Protein AF-A0A7W1YPG8-F1 (afdb_monomer_lite)

Radius of gyration: 2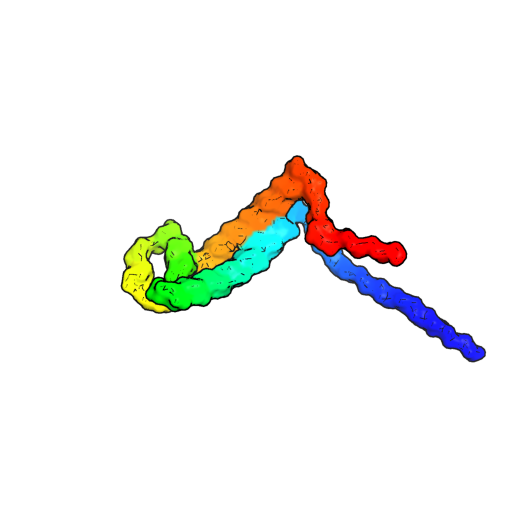1.88 Å; chains: 1; bounding box: 80×24×41 Å

Sequence (116 aa):
MERQLKGPVVVKLPAIPDVAGLGGAIAGLLAGLAMVIASPILSWLTGIGFWEPVKLIATVFFPRTIMNTPGFMLGPVLVGTALHFVMSAILGMIFGLIFNRLLHMTTAFGMSIQLG

pLDDT: mean 84.15, std 17.7, range [42.12, 98.31]

Secondary structure (DSSP, 8-state):
------------PPPPP--TTHHHHHHHHHHHHHHHHHHHHHHHHTTS-TTHHHHHHHTTTS-GGGGSS-S--HHHHHHHHHHHHHHHHHHHHHHHHIIIIIS---S-TT------

Structure (mmCIF, N/CA/C/O backbone):
data_AF-A0A7W1YPG8-F1
#
_entry.id   AF-A0A7W1YPG8-F1
#
loop_
_atom_site.group_PDB
_atom_site.id
_atom_site.type_symbol
_atom_site.label_atom_id
_atom_site.label_alt_id
_atom_site.label_comp_id
_atom_site.label_asym_id
_atom_site.label_entity_id
_atom_site.label_seq_id
_atom_site.pdbx_PDB_ins_code
_atom_site.Cartn_x
_atom_site.Cartn_y
_atom_site.Cartn_z
_atom_site.occupancy
_atom_site.B_iso_or_equiv
_atom_site.auth_seq_id
_atom_site.auth_comp_id
_atom_site.auth_asym_id
_atom_site.auth_atom_id
_atom_site.pdbx_PDB_model_num
ATOM 1 N N . MET A 1 1 ? 62.788 -10.509 -7.380 1.00 45.06 1 MET A N 1
ATOM 2 C CA . MET A 1 1 ? 61.653 -10.709 -6.453 1.00 45.06 1 MET A CA 1
ATOM 3 C C . MET A 1 1 ? 60.586 -9.680 -6.818 1.00 45.06 1 MET A C 1
ATOM 5 O O . MET A 1 1 ? 60.579 -8.589 -6.268 1.00 45.06 1 MET A O 1
ATOM 9 N N . GLU A 1 2 ? 59.770 -9.974 -7.834 1.00 43.62 2 GLU A N 1
ATOM 10 C CA . GLU A 1 2 ? 58.769 -9.045 -8.384 1.00 43.62 2 GLU A CA 1
ATOM 11 C C . GLU A 1 2 ? 57.402 -9.285 -7.730 1.00 43.62 2 GLU A C 1
ATOM 13 O O . GLU A 1 2 ? 56.876 -10.399 -7.746 1.00 43.62 2 GLU A O 1
ATOM 18 N N . ARG A 1 3 ? 56.823 -8.242 -7.122 1.00 54.75 3 ARG A N 1
ATOM 19 C CA . ARG A 1 3 ? 55.445 -8.266 -6.614 1.00 54.75 3 ARG A CA 1
ATOM 20 C C . ARG A 1 3 ? 54.478 -8.155 -7.793 1.00 54.75 3 ARG A C 1
ATOM 22 O O . ARG A 1 3 ? 54.303 -7.078 -8.351 1.00 54.75 3 ARG A O 1
ATOM 29 N N . GLN A 1 4 ? 53.814 -9.260 -8.114 1.00 57.28 4 GLN A N 1
ATOM 30 C CA . GLN A 1 4 ? 52.613 -9.293 -8.950 1.00 57.28 4 GLN A CA 1
ATOM 31 C C . GLN A 1 4 ? 51.506 -8.456 -8.282 1.00 57.28 4 GLN A C 1
ATOM 33 O O . GLN A 1 4 ? 50.909 -8.872 -7.286 1.00 57.28 4 GLN A O 1
ATOM 38 N N . LEU A 1 5 ? 51.261 -7.249 -8.795 1.00 60.88 5 LEU A N 1
ATOM 39 C CA . LEU A 1 5 ? 50.136 -6.410 -8.389 1.00 60.88 5 LEU A CA 1
ATOM 40 C C . LEU A 1 5 ? 48.846 -7.049 -8.919 1.00 60.88 5 LEU A C 1
ATOM 42 O O . LEU A 1 5 ? 48.602 -7.069 -10.123 1.00 60.88 5 LEU A O 1
ATOM 46 N N . LYS A 1 6 ? 48.023 -7.598 -8.015 1.00 60.41 6 LYS A N 1
ATOM 47 C CA . LYS A 1 6 ? 46.668 -8.063 -8.341 1.00 60.41 6 LYS A CA 1
ATOM 48 C C . LYS A 1 6 ? 45.864 -6.875 -8.871 1.00 60.41 6 LYS A C 1
ATOM 50 O O . LYS A 1 6 ? 45.631 -5.917 -8.138 1.00 60.41 6 LYS A O 1
ATOM 55 N N . GLY A 1 7 ? 45.470 -6.952 -10.140 1.00 69.50 7 GLY A N 1
ATOM 56 C CA . GLY A 1 7 ? 44.592 -5.974 -10.775 1.00 69.50 7 GLY A CA 1
ATOM 57 C C . GLY A 1 7 ? 43.229 -5.858 -10.076 1.00 69.50 7 GLY A C 1
ATOM 58 O O . GLY A 1 7 ? 42.885 -6.691 -9.231 1.00 69.50 7 GLY A O 1
ATOM 59 N N . PRO A 1 8 ? 42.445 -4.820 -10.413 1.00 64.12 8 PRO A N 1
ATOM 60 C CA . PRO A 1 8 ? 41.163 -4.553 -9.776 1.00 64.12 8 PRO A CA 1
ATOM 61 C C . PRO A 1 8 ? 40.201 -5.732 -9.957 1.00 64.12 8 PRO A C 1
ATOM 63 O O . PRO A 1 8 ? 39.986 -6.226 -11.065 1.00 64.12 8 PRO A O 1
ATOM 66 N N . VAL A 1 9 ? 39.606 -6.178 -8.851 1.00 70.19 9 VAL A N 1
ATOM 67 C CA . VAL A 1 9 ? 38.546 -7.189 -8.860 1.00 70.19 9 VAL A CA 1
ATOM 68 C C . VAL A 1 9 ? 37.279 -6.526 -9.395 1.00 70.19 9 VAL A C 1
ATOM 70 O O . VAL A 1 9 ? 36.605 -5.784 -8.684 1.00 70.19 9 VAL A O 1
ATOM 73 N N . VAL A 1 10 ? 36.960 -6.773 -10.666 1.00 68.44 10 VAL A N 1
ATOM 74 C CA . VAL A 1 10 ? 35.700 -6.325 -11.268 1.00 68.44 10 VAL A CA 1
ATOM 75 C C . VAL A 1 10 ? 34.584 -7.243 -10.779 1.00 68.44 10 VAL A C 1
ATOM 77 O O . VAL A 1 10 ? 34.433 -8.372 -11.248 1.00 68.44 10 VAL A O 1
ATOM 80 N N . VAL A 1 11 ? 33.796 -6.763 -9.819 1.00 64.62 11 VAL A N 1
ATOM 81 C CA . VAL A 1 11 ? 32.578 -7.446 -9.373 1.00 64.62 11 VAL A CA 1
ATOM 82 C C . VAL A 1 11 ? 31.508 -7.248 -10.448 1.00 64.62 11 VAL A C 1
ATOM 84 O O . VAL A 1 11 ? 30.905 -6.181 -10.550 1.00 64.62 11 VAL A O 1
ATOM 87 N N . LYS A 1 12 ? 31.271 -8.271 -11.277 1.00 61.47 12 LYS A N 1
ATOM 88 C CA . LYS A 1 12 ? 30.085 -8.316 -12.142 1.00 61.47 12 LYS A CA 1
ATOM 89 C C . LYS A 1 12 ? 28.861 -8.513 -11.253 1.00 61.47 12 LYS A C 1
ATOM 91 O O . LYS A 1 12 ? 28.628 -9.617 -10.765 1.00 61.47 12 LYS A O 1
ATOM 96 N N . LEU A 1 13 ? 28.097 -7.446 -11.032 1.00 63.66 13 LEU A N 1
ATOM 97 C CA . LEU A 1 13 ? 26.771 -7.570 -10.435 1.00 63.66 13 LEU A CA 1
ATOM 98 C C . LEU A 1 13 ? 25.909 -8.474 -11.333 1.00 63.66 13 LEU A C 1
ATOM 100 O O . LEU A 1 13 ? 26.007 -8.369 -12.561 1.00 63.66 13 LEU A O 1
ATOM 104 N N . PRO A 1 14 ? 25.094 -9.374 -10.759 1.00 62.94 14 PRO A N 1
ATOM 105 C CA . PRO A 1 14 ? 24.174 -10.177 -11.548 1.00 62.94 14 PRO A CA 1
ATOM 106 C C . PRO A 1 14 ? 23.242 -9.238 -12.319 1.00 62.94 14 PRO A C 1
ATOM 108 O O . PRO A 1 14 ? 22.599 -8.368 -11.733 1.00 62.94 14 PRO A O 1
ATOM 111 N N . ALA A 1 15 ? 23.211 -9.391 -13.643 1.00 64.56 15 ALA A N 1
ATOM 112 C CA . ALA A 1 15 ? 22.317 -8.625 -14.495 1.00 64.56 15 ALA A CA 1
ATOM 113 C C . ALA A 1 15 ? 20.870 -8.945 -14.099 1.00 64.56 15 ALA A C 1
ATOM 115 O O . ALA A 1 15 ? 20.470 -10.110 -14.080 1.00 64.56 15 ALA A O 1
ATOM 116 N N . ILE A 1 16 ? 20.093 -7.915 -13.763 1.00 58.03 16 ILE A N 1
ATOM 117 C CA . ILE A 1 16 ? 18.648 -8.069 -13.595 1.00 58.03 16 ILE A CA 1
ATOM 118 C C . ILE A 1 16 ? 18.097 -8.474 -14.969 1.00 58.03 16 ILE A C 1
ATOM 120 O O . ILE A 1 16 ? 18.465 -7.838 -15.960 1.00 58.03 16 ILE A O 1
ATOM 124 N N . PRO A 1 17 ? 17.270 -9.530 -15.062 1.00 63.62 17 PRO A N 1
ATOM 125 C CA . PRO A 1 17 ? 16.712 -9.947 -16.339 1.00 63.62 17 PRO A CA 1
ATOM 126 C C . PRO A 1 17 ? 15.949 -8.783 -16.979 1.00 63.62 17 PRO A C 1
ATOM 128 O O . PRO A 1 17 ? 15.139 -8.124 -16.325 1.00 63.62 17 PRO A O 1
ATOM 131 N N . ASP A 1 18 ? 16.229 -8.533 -18.258 1.00 66.38 18 ASP A N 1
ATOM 132 C CA . ASP A 1 18 ? 15.626 -7.449 -19.036 1.00 66.38 18 ASP A CA 1
ATOM 133 C C . ASP A 1 18 ? 14.194 -7.823 -19.443 1.00 66.38 18 ASP A C 1
ATOM 135 O O . ASP A 1 18 ? 13.909 -8.255 -20.560 1.00 66.38 18 ASP A O 1
ATOM 139 N N . VAL A 1 19 ? 13.287 -7.758 -18.467 1.00 79.31 19 VAL A N 1
ATOM 140 C CA . VAL A 1 19 ? 11.858 -8.003 -18.656 1.00 79.31 19 VAL A CA 1
ATOM 141 C C . VAL A 1 19 ? 11.141 -6.660 -18.672 1.00 79.31 19 VAL A C 1
ATOM 143 O O . VAL A 1 19 ? 11.219 -5.881 -17.716 1.00 79.31 19 VAL A O 1
ATOM 146 N N . ALA A 1 20 ? 10.408 -6.396 -19.754 1.00 80.06 20 ALA A N 1
ATOM 147 C CA . ALA A 1 20 ? 9.663 -5.155 -19.922 1.00 80.06 20 ALA A CA 1
ATOM 148 C C . ALA A 1 20 ? 8.749 -4.888 -18.710 1.00 80.06 20 ALA A C 1
ATOM 150 O O . ALA A 1 20 ? 7.907 -5.709 -18.354 1.00 80.06 20 ALA A O 1
ATOM 151 N N . GLY A 1 21 ? 8.921 -3.725 -18.075 1.00 80.94 21 GLY A N 1
ATOM 152 C CA . GLY A 1 21 ? 8.118 -3.300 -16.925 1.00 80.94 21 GLY A CA 1
ATOM 153 C C . GLY A 1 21 ? 8.594 -3.804 -15.555 1.00 80.94 21 GLY A C 1
ATOM 154 O O . GLY A 1 21 ? 8.084 -3.316 -14.548 1.00 80.94 21 GLY A O 1
ATOM 155 N N . LEU A 1 22 ? 9.598 -4.690 -15.475 1.00 87.06 22 LEU A N 1
ATOM 156 C CA . LEU A 1 22 ? 10.118 -5.202 -14.197 1.00 87.06 22 LEU A CA 1
ATOM 157 C C . LEU A 1 22 ? 10.715 -4.092 -13.323 1.00 87.06 22 LEU A C 1
ATOM 159 O O . LEU A 1 22 ? 10.386 -3.998 -12.143 1.00 87.06 22 LEU A O 1
ATOM 163 N N . GLY A 1 23 ? 11.538 -3.213 -13.904 1.00 86.88 23 GLY A N 1
ATOM 164 C CA . GLY A 1 23 ? 12.107 -2.073 -13.175 1.00 86.88 23 GLY A CA 1
ATOM 165 C C . GLY A 1 23 ? 11.027 -1.136 -12.626 1.00 86.88 23 GLY A C 1
ATOM 166 O O . GLY A 1 23 ? 11.102 -0.701 -11.479 1.00 86.88 23 GLY A O 1
ATOM 167 N N . GLY A 1 24 ? 9.973 -0.906 -13.414 1.00 91.06 24 GLY A N 1
ATOM 168 C CA . GLY A 1 24 ? 8.801 -0.151 -12.985 1.00 91.06 24 GLY A CA 1
ATOM 169 C C . GLY A 1 24 ? 8.063 -0.831 -11.832 1.00 91.06 24 GLY A C 1
ATOM 170 O O . GLY A 1 24 ? 7.760 -0.183 -10.835 1.00 91.06 24 GLY A O 1
ATOM 171 N N . ALA A 1 25 ? 7.820 -2.140 -11.921 1.00 93.81 25 ALA A N 1
ATOM 172 C CA . ALA A 1 25 ? 7.156 -2.902 -10.865 1.00 93.81 25 ALA A CA 1
ATOM 173 C C . ALA A 1 25 ? 7.936 -2.856 -9.541 1.00 93.81 25 ALA A C 1
ATOM 175 O O . ALA A 1 25 ? 7.341 -2.637 -8.488 1.00 93.81 25 ALA A O 1
ATOM 176 N N . ILE A 1 26 ? 9.265 -3.001 -9.594 1.00 93.69 26 ILE A N 1
ATOM 177 C CA . ILE A 1 26 ? 10.146 -2.894 -8.421 1.00 93.69 26 ILE A CA 1
ATOM 178 C C . ILE A 1 26 ? 10.066 -1.489 -7.815 1.00 93.69 26 ILE A C 1
ATOM 180 O O . ILE A 1 26 ? 9.869 -1.357 -6.608 1.00 93.69 26 ILE A O 1
ATOM 184 N N . ALA A 1 27 ? 10.165 -0.442 -8.639 1.00 92.50 27 ALA A N 1
ATOM 185 C CA . ALA A 1 27 ? 10.021 0.937 -8.174 1.00 92.50 27 ALA A CA 1
ATOM 186 C C . ALA A 1 27 ? 8.645 1.176 -7.528 1.00 92.50 27 ALA A C 1
ATOM 188 O O . ALA A 1 27 ? 8.555 1.778 -6.459 1.00 92.50 27 ALA A O 1
ATOM 189 N N . GLY A 1 28 ? 7.587 0.633 -8.135 1.00 96.25 28 GLY A N 1
ATOM 190 C CA . GLY A 1 28 ? 6.231 0.644 -7.600 1.00 96.25 28 GLY A CA 1
ATOM 191 C C . GLY A 1 28 ? 6.137 -0.027 -6.233 1.00 96.25 28 GLY A C 1
ATOM 192 O O . GLY A 1 28 ? 5.601 0.568 -5.308 1.00 96.25 28 GLY A O 1
ATOM 193 N N . LEU A 1 29 ? 6.711 -1.219 -6.058 1.00 97.25 29 LEU A N 1
ATOM 194 C CA . LEU A 1 29 ? 6.739 -1.915 -4.766 1.00 97.25 29 LEU A CA 1
ATOM 195 C C . LEU A 1 29 ? 7.482 -1.121 -3.685 1.00 97.25 29 LEU A C 1
ATOM 197 O O . LEU A 1 29 ? 6.999 -1.044 -2.556 1.00 97.25 29 LEU A O 1
ATOM 201 N N . LEU A 1 30 ? 8.620 -0.503 -4.019 1.00 96.94 30 LEU A N 1
ATOM 202 C CA . LEU A 1 30 ? 9.376 0.338 -3.085 1.00 96.94 30 LEU A CA 1
ATOM 203 C C . LEU A 1 30 ? 8.588 1.592 -2.683 1.00 96.94 30 LEU A C 1
ATOM 205 O O . LEU A 1 30 ? 8.514 1.921 -1.498 1.00 96.94 30 LEU A O 1
ATOM 209 N N . ALA A 1 31 ? 7.943 2.257 -3.644 1.00 95.62 31 ALA A N 1
ATOM 210 C CA . ALA A 1 31 ? 7.051 3.381 -3.369 1.00 95.62 31 ALA A CA 1
ATOM 211 C C . ALA A 1 31 ? 5.834 2.950 -2.528 1.00 95.62 31 ALA A C 1
ATOM 213 O O . ALA A 1 31 ? 5.463 3.621 -1.564 1.00 95.62 31 ALA A O 1
ATOM 214 N N . GLY A 1 32 ? 5.251 1.792 -2.845 1.00 96.88 32 GLY A N 1
ATOM 215 C CA . GLY A 1 32 ? 4.159 1.177 -2.098 1.00 96.88 32 GLY A CA 1
ATOM 216 C C . GLY A 1 32 ? 4.543 0.892 -0.647 1.00 96.88 32 GLY A C 1
ATOM 217 O O . GLY A 1 32 ? 3.771 1.221 0.252 1.00 96.88 32 GLY A O 1
ATOM 218 N N . LEU A 1 33 ? 5.752 0.372 -0.410 1.00 97.81 33 LEU A N 1
ATOM 219 C CA . LEU A 1 33 ? 6.300 0.136 0.927 1.00 97.81 33 LEU A CA 1
ATOM 220 C C . LEU A 1 33 ? 6.466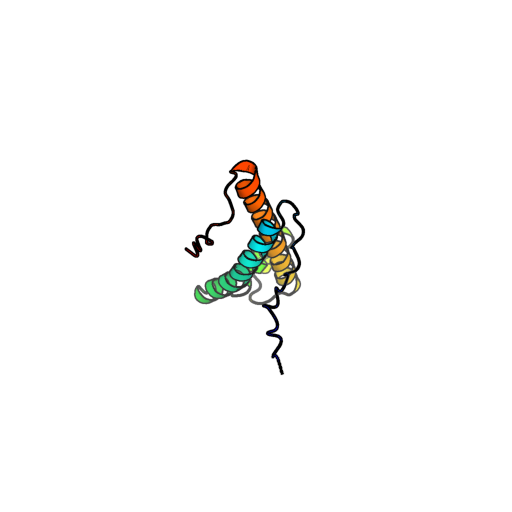 1.442 1.710 1.00 97.81 33 LEU A C 1
ATOM 222 O O . LEU A 1 33 ? 6.055 1.522 2.865 1.00 97.81 33 LEU A O 1
ATOM 226 N N . ALA A 1 34 ? 7.026 2.480 1.085 1.00 97.38 34 ALA A N 1
ATOM 227 C CA . ALA A 1 34 ? 7.129 3.787 1.726 1.00 97.38 34 ALA A CA 1
ATOM 228 C C . ALA A 1 34 ? 5.741 4.305 2.144 1.00 97.38 34 ALA A C 1
ATOM 230 O O . ALA A 1 34 ? 5.555 4.769 3.270 1.00 97.38 34 ALA A O 1
ATOM 231 N N . MET A 1 35 ? 4.738 4.151 1.275 1.00 96.56 35 MET A N 1
ATOM 232 C CA . MET A 1 35 ? 3.398 4.673 1.532 1.00 96.56 35 MET A CA 1
ATOM 233 C C . MET A 1 35 ? 2.582 3.841 2.531 1.00 96.56 35 MET A C 1
ATOM 235 O O . MET A 1 35 ? 1.810 4.411 3.307 1.00 96.56 35 MET A O 1
ATOM 239 N N . VAL A 1 36 ? 2.766 2.517 2.572 1.00 95.75 36 VAL A N 1
ATOM 240 C CA . VAL A 1 36 ? 2.095 1.656 3.564 1.00 95.75 36 VAL A CA 1
ATOM 241 C C . VAL A 1 36 ? 2.612 1.909 4.983 1.00 95.75 36 VAL A C 1
ATOM 243 O O . VAL A 1 36 ? 1.934 1.565 5.942 1.00 95.75 36 VAL A O 1
ATOM 246 N N . ILE A 1 37 ? 3.780 2.544 5.125 1.00 96.75 37 ILE A N 1
ATOM 247 C CA . ILE A 1 37 ? 4.321 3.012 6.407 1.00 96.75 37 ILE A CA 1
ATOM 248 C C . ILE A 1 37 ? 3.878 4.454 6.685 1.00 96.75 37 ILE A C 1
ATOM 250 O O . ILE A 1 37 ? 3.396 4.756 7.777 1.00 96.75 37 ILE A O 1
ATOM 254 N N . ALA A 1 38 ? 4.010 5.349 5.702 1.00 97.38 38 ALA A N 1
ATOM 255 C CA . ALA A 1 38 ? 3.709 6.768 5.877 1.00 97.38 38 ALA A CA 1
ATOM 256 C C . ALA A 1 38 ? 2.221 7.032 6.157 1.00 97.38 38 ALA A C 1
ATOM 258 O O . ALA A 1 38 ? 1.892 7.859 7.009 1.00 97.38 38 ALA A O 1
ATOM 259 N N . SER A 1 39 ? 1.313 6.327 5.474 1.00 96.75 39 SER A N 1
ATOM 260 C CA . SER A 1 39 ? -0.126 6.582 5.608 1.00 96.75 39 SER A CA 1
ATOM 261 C C . SER A 1 39 ? -0.708 6.196 6.976 1.00 96.75 39 SER A C 1
ATOM 263 O O . SER A 1 39 ? -1.436 7.026 7.524 1.00 96.75 39 SER A O 1
ATOM 265 N N . PRO A 1 40 ? -0.371 5.048 7.605 1.00 96.69 40 PRO A N 1
ATOM 266 C CA . PRO A 1 40 ? -0.748 4.784 8.994 1.00 96.69 40 PRO A CA 1
ATOM 267 C C . PRO A 1 40 ? -0.259 5.836 9.988 1.00 96.69 40 PRO A C 1
ATOM 269 O O . PRO A 1 40 ? -1.009 6.227 10.882 1.00 96.69 40 PRO A O 1
ATOM 272 N N . ILE A 1 41 ? 0.979 6.317 9.823 1.00 97.81 41 ILE A N 1
ATOM 273 C CA . ILE A 1 41 ? 1.551 7.355 10.687 1.00 97.81 41 ILE A CA 1
ATOM 274 C C . ILE A 1 41 ? 0.748 8.646 10.538 1.00 97.81 41 ILE A C 1
ATOM 276 O O . ILE A 1 41 ? 0.286 9.191 11.536 1.00 97.81 41 ILE A O 1
ATOM 280 N N . LEU A 1 42 ? 0.525 9.106 9.304 1.00 97.38 42 LEU A N 1
ATOM 281 C CA . LEU A 1 42 ? -0.247 10.320 9.050 1.00 97.38 42 LEU A CA 1
ATOM 282 C C . LEU A 1 42 ? -1.681 10.200 9.584 1.00 97.38 42 LEU A C 1
ATOM 284 O O . LEU A 1 42 ? -2.142 11.101 10.272 1.00 97.38 42 LEU A O 1
ATOM 288 N N . SER A 1 43 ? -2.346 9.072 9.327 1.00 96.81 43 SER A N 1
ATOM 289 C CA . SER A 1 43 ? -3.703 8.788 9.811 1.00 96.81 43 SER A CA 1
ATOM 290 C C . SER A 1 43 ? -3.800 8.785 11.339 1.00 96.81 43 SER A C 1
ATOM 292 O O . SER A 1 43 ? -4.801 9.204 11.923 1.00 96.81 43 SER A O 1
ATOM 294 N N . TRP A 1 44 ? -2.754 8.309 12.015 1.00 96.31 44 TRP A N 1
ATOM 295 C CA . TRP A 1 44 ? -2.678 8.356 13.469 1.00 96.31 44 TRP A CA 1
ATOM 296 C C . TRP A 1 44 ? -2.476 9.785 13.982 1.00 96.31 44 TRP A C 1
ATOM 298 O O . TRP A 1 44 ? -3.179 10.200 14.901 1.00 96.31 44 TRP A O 1
ATOM 308 N N . LEU A 1 45 ? -1.587 10.557 13.350 1.00 97.75 45 LEU A N 1
ATOM 309 C CA . LEU A 1 45 ? -1.333 11.959 13.701 1.00 97.75 45 LEU A CA 1
ATOM 310 C C . LEU A 1 45 ? -2.552 12.868 13.471 1.00 97.75 45 LEU A C 1
ATOM 312 O O . LEU A 1 45 ? -2.685 13.882 14.151 1.00 97.75 45 LEU A O 1
ATOM 316 N N . THR A 1 46 ? -3.454 12.509 12.554 1.00 96.81 46 THR A N 1
ATOM 317 C CA . THR A 1 46 ? -4.713 13.230 12.299 1.00 96.81 46 THR A CA 1
ATOM 318 C C . THR A 1 46 ? -5.914 12.686 13.080 1.00 96.81 46 THR A C 1
ATOM 320 O O . THR A 1 46 ? -7.022 13.198 12.930 1.00 96.81 46 THR A O 1
ATOM 323 N N . GLY A 1 47 ? -5.717 11.675 13.933 1.00 94.88 47 GLY A N 1
ATOM 324 C CA . GLY A 1 47 ? -6.745 11.158 14.840 1.00 94.88 47 GLY A CA 1
ATOM 325 C C . GLY A 1 47 ? -7.771 10.199 14.224 1.00 94.88 47 GLY A C 1
ATOM 326 O O . GLY A 1 47 ? -8.743 9.873 14.899 1.00 94.88 47 GLY A O 1
ATOM 327 N N . ILE A 1 48 ? -7.574 9.726 12.987 1.00 91.19 48 ILE A N 1
ATOM 328 C CA . ILE A 1 48 ? -8.539 8.852 12.287 1.00 91.19 48 ILE A CA 1
ATOM 329 C C . ILE A 1 48 ? -8.268 7.362 12.578 1.00 91.19 48 ILE A C 1
ATOM 331 O O . ILE A 1 48 ? -9.182 6.568 12.790 1.00 91.19 48 ILE A O 1
ATOM 335 N N . GLY A 1 49 ? -6.993 6.994 12.746 1.00 94.31 49 GLY A N 1
ATOM 336 C CA . GLY A 1 49 ? -6.573 5.694 13.277 1.00 94.31 49 GLY A CA 1
ATOM 337 C C . GLY A 1 49 ? -5.491 5.025 12.435 1.00 94.31 49 GLY A C 1
ATOM 338 O O . GLY A 1 49 ? -5.527 5.049 11.209 1.00 94.31 49 GLY A O 1
ATOM 339 N N . PHE A 1 50 ? -4.526 4.377 13.090 1.00 96.75 50 PHE A N 1
ATOM 340 C CA . PHE A 1 50 ? -3.342 3.824 12.416 1.00 96.75 50 PHE A CA 1
ATOM 341 C C . PHE A 1 50 ? -3.685 2.792 11.325 1.00 96.75 50 PHE A C 1
ATOM 343 O O . PHE A 1 50 ? -3.150 2.832 10.224 1.00 96.75 50 PHE A O 1
ATOM 350 N N . TRP A 1 51 ? -4.617 1.877 11.604 1.00 97.25 51 TRP A N 1
ATOM 351 C CA . TRP A 1 51 ? -4.980 0.792 10.681 1.00 97.25 51 TRP A CA 1
ATOM 352 C C . TRP A 1 51 ? -6.073 1.164 9.677 1.00 97.25 51 TRP A C 1
ATOM 354 O O . TRP A 1 51 ? -6.419 0.346 8.826 1.00 97.25 51 TRP A O 1
ATOM 364 N N . GLU A 1 52 ? -6.656 2.359 9.771 1.00 96.56 52 GLU A N 1
ATOM 365 C CA . GLU A 1 52 ? -7.730 2.765 8.864 1.00 96.56 52 GLU A CA 1
ATOM 366 C C . GLU A 1 52 ? -7.344 2.747 7.383 1.00 96.56 52 GLU A C 1
ATOM 368 O O . GLU A 1 52 ? -8.123 2.183 6.616 1.00 96.56 52 GLU A O 1
ATOM 373 N N . PRO A 1 53 ? -6.186 3.287 6.948 1.00 97.00 53 PRO A N 1
ATOM 374 C CA . PRO A 1 53 ? -5.874 3.376 5.523 1.00 97.00 53 PRO A CA 1
ATOM 375 C C . PRO A 1 53 ? -5.898 2.008 4.835 1.00 97.00 53 PRO A C 1
ATOM 377 O O . PRO A 1 53 ? -6.524 1.831 3.793 1.00 97.00 53 PRO A O 1
ATOM 380 N N . VAL A 1 54 ? -5.289 1.001 5.463 1.00 97.25 54 VAL A N 1
ATOM 381 C CA . VAL A 1 54 ? -5.270 -0.366 4.927 1.00 97.25 54 VAL A CA 1
ATOM 382 C C . VAL A 1 54 ? -6.633 -1.056 5.048 1.00 97.25 54 VAL A C 1
ATOM 384 O O . VAL A 1 54 ? -7.032 -1.763 4.124 1.00 97.25 54 VAL A O 1
ATOM 387 N N . LYS A 1 55 ? -7.411 -0.810 6.113 1.00 97.69 55 LYS A N 1
ATOM 388 C CA . LYS A 1 55 ? -8.795 -1.317 6.203 1.00 97.69 55 LYS A CA 1
ATOM 389 C C . LYS A 1 55 ? -9.698 -0.709 5.130 1.00 97.69 55 LYS A C 1
ATOM 391 O O . LYS A 1 55 ? -10.537 -1.420 4.585 1.00 97.69 55 LYS A O 1
ATOM 396 N N . LEU A 1 56 ? -9.498 0.563 4.782 1.00 97.25 56 LEU A N 1
ATOM 397 C CA . LEU A 1 56 ? -10.258 1.238 3.736 1.00 97.25 56 LEU A CA 1
ATOM 398 C C . LEU A 1 56 ? -10.030 0.570 2.376 1.00 97.25 56 LEU A C 1
ATOM 400 O O . LEU A 1 56 ? -10.995 0.300 1.665 1.00 97.25 56 LEU A O 1
ATOM 404 N N . ILE A 1 57 ? -8.785 0.214 2.050 1.00 97.75 57 ILE A N 1
ATOM 405 C CA . ILE A 1 57 ? -8.459 -0.545 0.831 1.00 97.75 57 ILE A CA 1
ATOM 406 C C . ILE A 1 57 ? -9.168 -1.908 0.833 1.00 97.75 57 ILE A C 1
ATOM 408 O O . ILE A 1 57 ? -9.704 -2.340 -0.186 1.00 97.75 57 ILE A O 1
ATOM 412 N N . ALA A 1 58 ? -9.242 -2.571 1.988 1.00 98.00 58 ALA A N 1
ATOM 413 C CA . ALA A 1 58 ? -9.911 -3.862 2.114 1.00 98.00 58 ALA A CA 1
ATOM 414 C C . ALA A 1 58 ? -11.432 -3.804 1.872 1.00 98.00 58 ALA A C 1
ATOM 416 O O . ALA A 1 58 ? -12.036 -4.841 1.600 1.00 98.00 58 ALA A O 1
ATOM 417 N N . THR A 1 59 ? -12.066 -2.623 1.896 1.00 97.75 59 THR A N 1
ATOM 418 C CA . THR A 1 59 ? -13.516 -2.482 1.637 1.00 97.75 59 THR A CA 1
ATOM 419 C C . THR A 1 59 ? -13.945 -2.874 0.219 1.00 97.75 59 THR A C 1
ATOM 421 O O . THR A 1 59 ? -15.137 -2.995 -0.050 1.00 97.75 59 THR A O 1
ATOM 424 N N . VAL A 1 60 ? -12.989 -3.137 -0.678 1.00 97.12 60 VAL A N 1
ATOM 425 C CA . VAL A 1 60 ? -13.240 -3.787 -1.974 1.00 97.12 60 VAL A CA 1
ATOM 426 C C . VAL A 1 60 ? -13.816 -5.201 -1.799 1.00 97.12 60 VAL A C 1
ATOM 428 O O . VAL A 1 60 ? -14.649 -5.619 -2.597 1.00 97.12 60 VAL A O 1
ATOM 431 N N . PHE A 1 61 ? -13.407 -5.926 -0.749 1.00 97.56 61 PHE A N 1
ATOM 432 C CA . PHE A 1 61 ? -13.846 -7.303 -0.473 1.00 97.56 61 PHE A CA 1
ATOM 433 C C . PHE A 1 61 ? -14.598 -7.467 0.852 1.00 97.56 61 PHE A C 1
ATOM 435 O O . PHE A 1 61 ? -15.304 -8.456 1.035 1.00 97.56 61 PHE A O 1
ATOM 442 N N . PHE A 1 62 ? -14.451 -6.522 1.781 1.00 97.06 62 PHE A N 1
ATOM 443 C CA . PHE A 1 62 ? -15.113 -6.550 3.083 1.00 97.06 62 PHE A CA 1
ATOM 444 C C . PHE A 1 62 ? -16.234 -5.504 3.166 1.00 97.06 62 PHE A C 1
ATOM 446 O O . PHE A 1 62 ? -16.120 -4.430 2.572 1.00 97.06 62 PHE A O 1
ATOM 453 N N . PRO A 1 63 ? -17.297 -5.749 3.953 1.00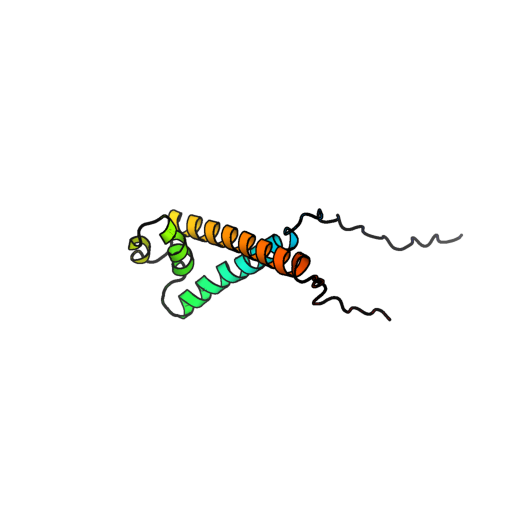 97.19 63 PRO A N 1
ATOM 454 C CA . PRO A 1 63 ? -18.324 -4.742 4.205 1.00 97.19 63 PRO A CA 1
ATOM 455 C C . PRO A 1 63 ? -17.725 -3.483 4.837 1.00 97.19 63 PRO A C 1
ATOM 457 O O . PRO A 1 63 ? -16.874 -3.581 5.716 1.00 97.19 63 PRO A O 1
ATOM 460 N N . ARG A 1 64 ? -18.228 -2.293 4.483 1.00 95.81 64 ARG A N 1
ATOM 461 C CA . ARG A 1 64 ? -17.747 -1.011 5.048 1.00 95.81 64 ARG A CA 1
ATOM 462 C C . ARG A 1 64 ? -17.845 -0.920 6.576 1.00 95.81 64 ARG A C 1
ATOM 464 O O . ARG A 1 64 ? -17.160 -0.097 7.173 1.00 95.81 64 ARG A O 1
ATOM 471 N N . THR A 1 65 ? -18.642 -1.776 7.217 1.00 95.94 65 THR A N 1
ATOM 472 C CA . THR A 1 65 ? -18.773 -1.853 8.679 1.00 95.94 65 THR A CA 1
ATOM 473 C C . THR A 1 65 ? -17.457 -2.167 9.395 1.00 95.94 65 THR A C 1
ATOM 475 O O . THR A 1 65 ? -17.328 -1.799 10.559 1.00 95.94 65 THR A O 1
ATOM 478 N N . ILE A 1 66 ? -16.450 -2.747 8.722 1.00 96.25 66 ILE A N 1
ATOM 479 C CA . ILE A 1 66 ? -15.104 -2.941 9.301 1.00 96.25 66 ILE A CA 1
ATOM 480 C C . ILE A 1 66 ? -14.424 -1.621 9.706 1.00 96.25 66 ILE A C 1
ATOM 482 O O . ILE A 1 66 ? -13.523 -1.623 10.544 1.00 96.25 66 ILE A O 1
ATOM 486 N N . MET A 1 67 ? -14.846 -0.492 9.123 1.00 96.88 67 MET A N 1
ATOM 487 C CA . MET A 1 67 ? -14.332 0.837 9.470 1.00 96.88 67 MET A CA 1
ATOM 488 C C . MET A 1 67 ? -14.880 1.327 10.813 1.00 96.88 67 MET A C 1
ATOM 490 O O . MET A 1 67 ? -14.216 2.095 11.496 1.00 96.88 67 MET A O 1
ATOM 494 N N . ASN A 1 68 ? -16.036 0.815 11.242 1.00 95.44 68 ASN A N 1
ATOM 495 C CA . ASN A 1 68 ? -16.632 1.159 12.534 1.00 95.44 68 ASN A CA 1
ATOM 496 C C . ASN A 1 68 ? -15.941 0.437 13.699 1.00 95.44 68 ASN A C 1
ATOM 498 O O . ASN A 1 68 ? -16.122 0.816 14.853 1.00 95.44 68 ASN A O 1
ATOM 502 N N . THR A 1 69 ? -15.178 -0.623 13.419 1.00 93.88 69 THR A N 1
ATOM 503 C CA . THR A 1 69 ? -14.391 -1.330 14.427 1.00 93.88 69 THR A CA 1
ATOM 504 C C . THR A 1 69 ? -13.020 -0.663 14.545 1.00 93.88 69 THR A C 1
ATOM 506 O O . THR A 1 69 ? -12.214 -0.771 13.614 1.00 93.88 69 THR A O 1
ATOM 509 N N . PRO A 1 70 ? -12.715 0.030 15.655 1.00 91.81 70 PRO A N 1
ATOM 510 C CA . PRO A 1 70 ? -11.425 0.680 15.828 1.00 91.81 70 PRO A CA 1
ATOM 511 C C . PRO A 1 70 ? -10.297 -0.350 15.964 1.00 91.81 70 PRO A C 1
ATOM 5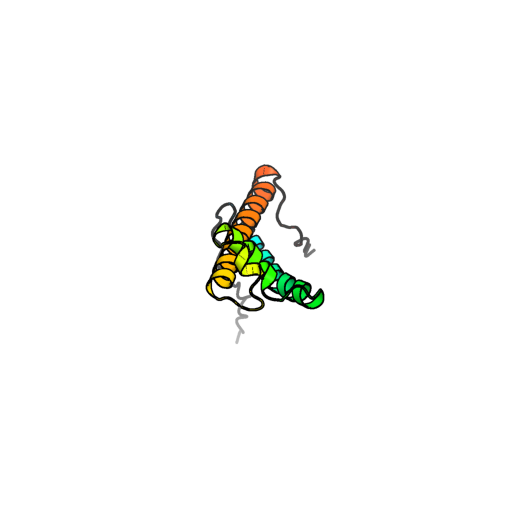13 O O . PRO A 1 70 ? -10.501 -1.487 16.385 1.00 91.81 70 PRO A O 1
ATOM 516 N N . GLY A 1 71 ? -9.079 0.066 15.620 1.00 93.88 71 GLY A N 1
ATOM 517 C CA . GLY A 1 71 ? -7.885 -0.759 15.799 1.00 93.88 71 GLY A CA 1
ATOM 518 C C . GLY A 1 71 ? -7.650 -1.806 14.705 1.00 93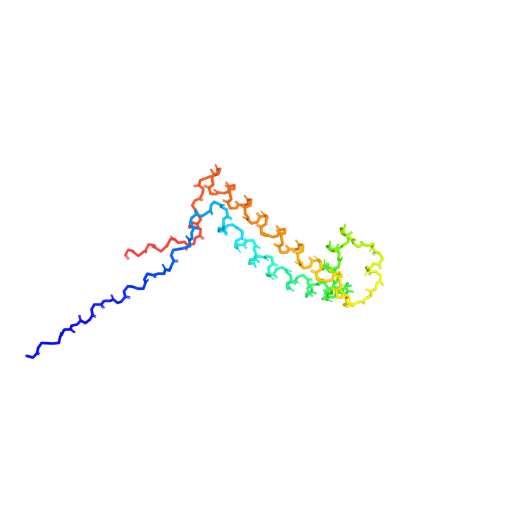.88 71 GLY A C 1
ATOM 519 O O . GLY A 1 71 ? -8.124 -1.675 13.569 1.00 93.88 71 GLY A O 1
ATOM 520 N N . PHE A 1 72 ? -6.823 -2.793 15.057 1.00 96.81 72 PHE A N 1
ATOM 521 C CA . PHE A 1 72 ? -6.308 -3.825 14.161 1.00 96.81 72 PHE A CA 1
ATOM 522 C C . PHE A 1 72 ? -7.335 -4.935 13.927 1.00 96.81 72 PHE A C 1
ATOM 524 O O . PHE A 1 72 ? -7.910 -5.477 14.868 1.00 96.81 72 PHE A O 1
ATOM 531 N N . MET A 1 73 ? -7.499 -5.325 12.665 1.00 97.56 73 MET A N 1
ATOM 532 C CA . MET A 1 73 ? -8.283 -6.491 12.266 1.00 97.56 73 MET A CA 1
ATOM 533 C C . MET A 1 73 ? -7.475 -7.290 11.249 1.00 97.56 73 MET A C 1
ATOM 535 O O . MET A 1 73 ? -7.266 -6.814 10.134 1.00 97.56 73 MET A O 1
ATOM 539 N N . LEU A 1 74 ? -7.038 -8.497 11.619 1.00 97.31 74 LEU A N 1
ATOM 540 C CA . LEU A 1 74 ? -6.085 -9.280 10.825 1.00 97.31 74 LEU A CA 1
ATOM 541 C C . LEU A 1 74 ? -6.520 -9.457 9.364 1.00 97.31 74 LEU A C 1
ATOM 543 O O . LEU A 1 74 ? -5.745 -9.152 8.465 1.00 97.31 74 LEU A O 1
ATOM 547 N N . GLY A 1 75 ? -7.757 -9.909 9.129 1.00 97.69 75 GLY A N 1
ATOM 548 C CA . GLY A 1 75 ? -8.274 -10.155 7.778 1.00 97.69 75 GLY A CA 1
ATOM 549 C C . GLY A 1 75 ? -8.238 -8.901 6.893 1.00 97.69 75 GLY A C 1
ATOM 550 O O . GLY A 1 75 ? -7.524 -8.894 5.890 1.00 97.69 75 GLY A O 1
ATOM 551 N N . PRO A 1 76 ? -8.940 -7.818 7.274 1.00 98.00 76 PRO A N 1
ATOM 552 C CA . PRO A 1 76 ? -8.901 -6.558 6.540 1.00 98.00 76 PRO A CA 1
ATOM 553 C C . PRO A 1 76 ? -7.502 -5.958 6.377 1.00 98.00 76 PRO A C 1
ATOM 555 O O . PRO A 1 76 ? -7.152 -5.529 5.284 1.00 98.00 76 PRO A O 1
ATOM 558 N N . VAL A 1 77 ? -6.674 -5.945 7.426 1.00 97.88 77 VAL A N 1
ATOM 559 C CA . VAL A 1 77 ? -5.321 -5.370 7.342 1.00 97.88 77 VAL A CA 1
ATOM 560 C C . VAL A 1 77 ? -4.455 -6.158 6.361 1.00 97.88 77 VAL A C 1
ATOM 562 O O . VAL A 1 77 ? -3.780 -5.553 5.527 1.00 97.88 77 VAL A O 1
ATOM 565 N N . LEU A 1 78 ? -4.505 -7.492 6.409 1.00 98.31 78 LEU A N 1
ATOM 566 C CA . LEU A 1 78 ? -3.745 -8.350 5.503 1.00 98.31 78 LEU A CA 1
ATOM 567 C C . LEU A 1 78 ? -4.191 -8.161 4.048 1.00 98.31 78 LEU A C 1
ATOM 569 O O . LEU A 1 78 ? -3.353 -7.945 3.175 1.00 98.31 78 LEU A O 1
ATOM 573 N N . VAL A 1 79 ? -5.502 -8.194 3.791 1.00 98.31 79 VAL A N 1
ATOM 574 C CA . VAL A 1 79 ? -6.053 -8.048 2.434 1.00 98.31 79 VAL A CA 1
ATOM 575 C C . VAL A 1 79 ? -5.800 -6.651 1.875 1.00 98.31 79 VAL A C 1
ATOM 577 O O . VAL A 1 79 ? -5.362 -6.528 0.733 1.00 98.31 79 VAL A O 1
ATOM 580 N N . GLY A 1 80 ? -6.007 -5.602 2.671 1.00 98.00 80 GLY A N 1
ATOM 581 C CA . GLY A 1 80 ? -5.723 -4.228 2.263 1.00 98.00 80 GLY A CA 1
ATOM 582 C C . GLY A 1 80 ? -4.246 -4.000 1.947 1.00 98.00 80 GLY A C 1
ATOM 583 O O . GLY A 1 80 ? -3.920 -3.385 0.936 1.00 98.00 80 GLY A O 1
ATOM 584 N N . THR A 1 81 ? -3.345 -4.564 2.757 1.00 98.00 81 THR A N 1
ATOM 585 C CA . THR A 1 81 ? -1.894 -4.491 2.519 1.00 98.00 81 THR A CA 1
ATOM 586 C C . THR A 1 81 ? -1.496 -5.237 1.245 1.00 98.00 81 THR A C 1
ATOM 588 O O . THR A 1 81 ? -0.760 -4.696 0.422 1.00 98.00 81 THR A O 1
ATOM 591 N N . ALA A 1 82 ? -2.009 -6.454 1.037 1.00 98.25 82 ALA A N 1
ATOM 592 C CA . ALA A 1 82 ? -1.745 -7.224 -0.178 1.00 98.25 82 ALA A CA 1
ATOM 593 C C . ALA A 1 82 ? -2.232 -6.482 -1.432 1.00 98.25 82 ALA A C 1
ATOM 595 O O . ALA A 1 82 ? -1.481 -6.339 -2.397 1.00 98.25 82 ALA A O 1
ATOM 596 N N . LEU A 1 83 ? -3.455 -5.945 -1.393 1.00 98.25 83 LEU A N 1
ATOM 597 C CA . LEU A 1 83 ? -4.015 -5.134 -2.474 1.00 98.25 83 LEU A CA 1
ATOM 598 C C . LEU A 1 83 ? -3.179 -3.889 -2.763 1.00 98.25 83 LEU A C 1
ATOM 600 O O . LEU A 1 83 ? -2.919 -3.589 -3.928 1.00 98.25 83 LEU A O 1
ATOM 604 N N . HIS A 1 84 ? -2.727 -3.189 -1.722 1.00 98.00 84 HIS A N 1
ATOM 605 C CA . HIS A 1 84 ? -1.867 -2.017 -1.866 1.00 98.00 84 HIS A CA 1
ATOM 606 C C . HIS A 1 84 ? -0.578 -2.354 -2.622 1.00 98.00 84 HIS A C 1
ATOM 608 O O . HIS A 1 84 ? -0.217 -1.652 -3.567 1.00 98.00 84 HIS A O 1
ATOM 614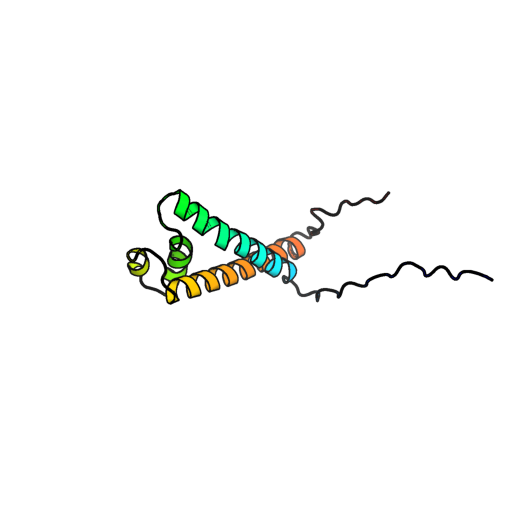 N N . PHE A 1 85 ? 0.089 -3.457 -2.271 1.00 98.31 85 PHE A N 1
ATOM 615 C CA . PHE A 1 85 ? 1.314 -3.880 -2.954 1.00 98.31 85 PHE A CA 1
ATOM 616 C C . PHE A 1 85 ? 1.071 -4.357 -4.386 1.00 98.31 85 PHE A C 1
ATOM 618 O O . PHE A 1 85 ? 1.843 -3.998 -5.274 1.00 98.31 85 PHE A O 1
ATOM 625 N N . VAL A 1 86 ? -0.006 -5.107 -4.633 1.00 98.25 86 VAL A N 1
ATOM 626 C CA . VAL A 1 86 ? -0.388 -5.530 -5.990 1.00 98.25 86 VAL A CA 1
ATOM 627 C C . VAL A 1 86 ? -0.624 -4.311 -6.877 1.00 98.25 86 VAL A C 1
ATOM 629 O O . VAL A 1 86 ? -0.034 -4.207 -7.951 1.00 98.25 86 VAL A O 1
ATOM 632 N N . MET A 1 87 ? -1.419 -3.347 -6.409 1.00 97.81 87 MET A N 1
ATOM 633 C CA . MET A 1 87 ? -1.683 -2.121 -7.161 1.00 97.81 87 MET A CA 1
ATOM 634 C C . MET A 1 87 ? -0.422 -1.279 -7.343 1.00 97.81 87 MET A C 1
ATOM 636 O O . MET A 1 87 ? -0.199 -0.757 -8.429 1.00 97.81 87 MET A O 1
ATOM 640 N N . SER A 1 88 ? 0.437 -1.193 -6.327 1.00 97.88 88 SER A N 1
ATOM 641 C CA . SER A 1 88 ? 1.707 -0.468 -6.427 1.00 97.88 88 SER A CA 1
ATOM 642 C C . SER A 1 88 ? 2.629 -1.082 -7.487 1.00 97.88 88 SER A C 1
ATOM 644 O O . SER A 1 88 ? 3.196 -0.353 -8.300 1.00 97.88 88 SER A O 1
ATOM 646 N N . ALA A 1 89 ? 2.730 -2.414 -7.546 1.00 97.44 89 ALA A N 1
ATOM 647 C CA . ALA A 1 89 ? 3.495 -3.114 -8.576 1.00 97.44 89 ALA A CA 1
ATOM 648 C C . ALA A 1 89 ? 2.912 -2.895 -9.980 1.00 97.44 89 ALA A C 1
ATOM 650 O O . ALA A 1 89 ? 3.661 -2.606 -10.912 1.00 97.44 89 ALA A O 1
ATOM 651 N N . ILE A 1 90 ? 1.585 -2.989 -10.133 1.00 97.25 90 ILE A N 1
ATOM 652 C CA . ILE A 1 90 ? 0.895 -2.764 -11.413 1.00 97.25 90 ILE A CA 1
ATOM 653 C C . ILE A 1 90 ? 1.106 -1.324 -11.891 1.00 97.25 90 ILE A C 1
ATOM 655 O O . ILE A 1 90 ? 1.501 -1.110 -13.035 1.00 97.25 90 ILE A O 1
ATOM 659 N N . LEU A 1 91 ? 0.890 -0.334 -11.023 1.00 95.69 91 LEU A N 1
ATOM 660 C CA . LEU A 1 91 ? 1.063 1.077 -11.366 1.00 95.69 91 LEU A CA 1
ATOM 661 C C . LEU A 1 91 ? 2.519 1.398 -11.704 1.00 95.69 91 LEU A C 1
ATOM 663 O O . LEU A 1 91 ? 2.776 2.068 -12.701 1.00 95.69 91 LEU A O 1
ATOM 667 N N . GLY A 1 92 ? 3.471 0.870 -10.932 1.00 94.75 92 GLY A N 1
ATOM 668 C CA . GLY A 1 92 ? 4.891 1.005 -11.233 1.00 94.75 92 GLY A CA 1
ATOM 669 C C . GLY A 1 92 ? 5.262 0.373 -12.575 1.00 94.75 92 GLY A C 1
ATOM 670 O O . GLY A 1 92 ? 5.960 0.993 -13.377 1.00 94.75 92 GLY A O 1
ATOM 671 N N . MET A 1 93 ? 4.762 -0.832 -12.861 1.00 93.56 93 MET A N 1
ATOM 672 C CA . MET A 1 93 ? 4.962 -1.508 -14.146 1.00 93.56 93 MET A CA 1
ATOM 673 C C . MET A 1 93 ? 4.420 -0.667 -15.303 1.00 93.56 93 MET A C 1
ATOM 675 O O . MET A 1 93 ? 5.147 -0.424 -16.264 1.00 93.56 93 MET A O 1
ATOM 679 N N . ILE A 1 94 ? 3.172 -0.198 -15.202 1.00 93.12 94 ILE A N 1
ATOM 680 C CA . ILE A 1 94 ? 2.529 0.651 -16.212 1.00 93.12 94 ILE A CA 1
ATOM 681 C C . ILE A 1 94 ? 3.345 1.926 -16.422 1.00 93.12 94 ILE A C 1
ATOM 683 O O . ILE A 1 94 ? 3.651 2.269 -17.562 1.00 93.12 94 ILE A O 1
ATOM 687 N N . PHE A 1 95 ? 3.757 2.592 -15.343 1.00 89.75 95 PHE A N 1
ATOM 688 C CA . PHE A 1 95 ? 4.580 3.795 -15.415 1.00 89.75 95 PHE A CA 1
ATOM 689 C C . PHE A 1 95 ? 5.908 3.526 -16.134 1.00 89.75 95 PHE A C 1
ATOM 691 O O . PHE A 1 95 ? 6.252 4.238 -17.074 1.00 89.75 95 PHE A O 1
ATOM 698 N N . GLY A 1 96 ? 6.615 2.456 -15.760 1.00 87.12 96 GLY A N 1
ATOM 699 C CA . GLY A 1 96 ? 7.868 2.060 -16.404 1.00 87.12 96 GLY A CA 1
ATOM 700 C C . GLY A 1 96 ? 7.695 1.715 -17.885 1.00 87.12 96 GLY A C 1
ATOM 701 O O . GLY A 1 96 ? 8.527 2.097 -18.703 1.00 87.12 96 GLY A O 1
ATOM 702 N N . LEU A 1 97 ? 6.603 1.040 -18.256 1.00 87.62 97 LEU A N 1
ATOM 703 C CA . LEU A 1 97 ? 6.288 0.743 -19.655 1.00 87.62 97 LEU A CA 1
ATOM 704 C C . LEU A 1 97 ? 5.987 2.019 -20.448 1.00 87.62 97 LEU A C 1
ATOM 706 O O . LEU A 1 97 ? 6.515 2.183 -21.544 1.00 87.62 97 LEU A O 1
ATOM 710 N N . ILE A 1 98 ? 5.184 2.935 -19.906 1.00 86.81 98 ILE A N 1
ATOM 711 C CA . ILE A 1 98 ? 4.851 4.196 -20.578 1.00 86.81 98 ILE A CA 1
ATOM 712 C C . ILE A 1 98 ? 6.116 5.040 -20.775 1.00 86.81 98 ILE A C 1
ATOM 714 O O . ILE A 1 98 ? 6.420 5.438 -21.899 1.00 86.81 98 ILE A O 1
ATOM 718 N N . PHE A 1 99 ? 6.895 5.271 -19.719 1.00 80.56 99 PHE A N 1
ATOM 719 C CA . PHE A 1 99 ? 8.058 6.158 -19.787 1.00 80.56 99 PHE A CA 1
ATOM 720 C C . PHE A 1 99 ? 9.202 5.592 -20.633 1.00 80.56 99 PHE A C 1
ATOM 722 O O . PHE A 1 99 ? 9.765 6.316 -21.455 1.00 80.56 99 PHE A O 1
ATOM 729 N N . ASN A 1 100 ? 9.502 4.298 -20.507 1.00 74.31 100 ASN A N 1
ATOM 730 C CA . ASN A 1 100 ? 10.639 3.714 -21.223 1.00 74.31 100 ASN A CA 1
ATOM 731 C C . ASN A 1 100 ? 10.288 3.336 -22.659 1.00 74.31 100 ASN A C 1
ATOM 733 O O . ASN A 1 100 ? 11.138 3.434 -23.540 1.00 74.31 100 ASN A O 1
ATOM 737 N N . ARG A 1 101 ? 9.052 2.879 -22.904 1.00 70.88 101 ARG A N 1
ATOM 738 C CA . ARG A 1 101 ? 8.672 2.294 -24.196 1.00 70.88 101 ARG A CA 1
ATOM 739 C C . ARG A 1 101 ? 7.877 3.237 -25.085 1.00 70.88 101 ARG A C 1
ATOM 741 O O . ARG A 1 101 ? 8.047 3.174 -26.294 1.00 70.88 101 ARG A O 1
ATOM 748 N N . LEU A 1 102 ? 7.006 4.077 -24.521 1.00 70.00 102 LEU A N 1
ATOM 749 C CA . LEU A 1 102 ? 6.236 5.039 -25.320 1.00 70.00 102 LEU A CA 1
ATOM 750 C C . LEU A 1 102 ? 6.964 6.376 -25.437 1.00 70.00 102 LEU A C 1
ATOM 752 O O . LEU A 1 102 ? 6.991 6.964 -26.514 1.00 70.00 102 LEU A O 1
ATOM 756 N N . LEU A 1 103 ? 7.569 6.844 -24.343 1.00 74.75 103 LEU A N 1
ATOM 757 C CA . LEU A 1 103 ? 8.220 8.156 -24.299 1.00 74.75 103 LEU A CA 1
ATOM 758 C C . LEU A 1 103 ? 9.732 8.104 -24.566 1.00 74.75 103 LEU A C 1
ATOM 760 O O . LEU A 1 103 ? 10.349 9.158 -24.678 1.00 74.75 103 LEU A O 1
ATOM 764 N N . HIS A 1 104 ? 10.322 6.905 -24.678 1.00 66.38 104 HIS A N 1
ATOM 765 C CA . HIS A 1 104 ? 11.767 6.682 -24.855 1.00 66.38 104 HIS A CA 1
ATOM 766 C C . HIS A 1 104 ? 12.644 7.473 -23.868 1.00 66.38 104 HIS A C 1
ATOM 768 O O . HIS A 1 104 ? 13.789 7.814 -24.174 1.00 66.38 104 HIS A O 1
ATOM 774 N N . MET A 1 105 ? 12.124 7.786 -22.678 1.00 58.78 105 MET A N 1
ATOM 775 C CA . MET A 1 105 ? 12.898 8.495 -21.673 1.00 58.78 105 MET A CA 1
ATOM 776 C C . MET A 1 105 ? 13.822 7.501 -20.991 1.00 58.78 105 MET A C 1
ATOM 778 O O . MET A 1 105 ? 13.380 6.505 -20.419 1.00 58.78 105 MET A O 1
ATOM 782 N N . THR A 1 106 ? 15.125 7.753 -21.075 1.00 59.22 106 THR A N 1
ATOM 783 C CA . THR A 1 106 ? 16.099 6.951 -20.349 1.00 59.22 106 THR A CA 1
ATOM 784 C C . THR A 1 106 ? 15.844 7.145 -18.854 1.00 59.22 106 THR A C 1
ATOM 786 O O . THR A 1 106 ? 15.781 8.265 -18.351 1.00 59.22 106 THR A O 1
ATOM 789 N N . THR A 1 107 ? 15.731 6.054 -18.095 1.00 57.88 107 THR A N 1
ATOM 790 C CA . THR A 1 107 ? 15.627 6.078 -16.620 1.00 57.88 107 THR A CA 1
ATOM 791 C C . THR A 1 107 ? 16.902 6.573 -15.935 1.00 57.88 107 THR A C 1
ATOM 793 O O . THR A 1 107 ? 17.041 6.461 -14.722 1.00 57.88 107 THR A O 1
ATOM 796 N N . ALA A 1 108 ? 17.833 7.159 -16.691 1.00 55.91 108 ALA A N 1
ATOM 797 C CA . ALA A 1 108 ? 19.031 7.830 -16.213 1.00 55.91 108 ALA A CA 1
ATOM 798 C C . ALA A 1 108 ? 18.729 9.207 -15.586 1.00 55.91 108 ALA A C 1
ATOM 800 O O . ALA A 1 108 ? 19.590 10.085 -15.583 1.00 55.91 108 ALA A O 1
ATOM 801 N N . PHE A 1 109 ? 17.537 9.409 -15.015 1.00 49.66 109 PHE A N 1
ATOM 802 C CA . PHE A 1 109 ? 17.282 10.525 -14.108 1.00 49.66 109 PHE A CA 1
ATOM 803 C C . PHE A 1 109 ? 18.072 10.282 -12.812 1.00 49.66 109 PHE A C 1
ATOM 805 O O . PHE A 1 109 ? 17.575 9.685 -11.862 1.00 49.66 109 PHE A O 1
ATOM 812 N N . GLY A 1 110 ? 19.349 10.680 -12.819 1.00 45.72 110 GLY A N 1
ATOM 813 C CA . GLY A 1 110 ? 20.268 10.577 -11.679 1.00 45.72 110 GLY A CA 1
ATOM 814 C C . GLY A 1 110 ? 21.684 10.086 -12.004 1.00 45.72 110 GLY A C 1
ATOM 815 O O . GLY A 1 110 ? 22.564 10.217 -11.160 1.00 45.72 110 GLY A O 1
ATOM 816 N N . MET A 1 111 ? 21.946 9.570 -13.213 1.00 48.16 111 MET A N 1
ATOM 817 C CA . MET A 1 111 ? 23.296 9.165 -13.646 1.00 48.16 111 MET A CA 1
ATOM 818 C C . MET A 1 111 ? 23.858 10.102 -14.719 1.00 48.16 111 MET A C 1
ATOM 820 O O . MET A 1 111 ? 24.267 9.669 -15.790 1.00 48.16 111 MET A O 1
ATOM 824 N N . SER A 1 112 ? 23.941 11.396 -14.417 1.00 43.94 112 SER A N 1
ATOM 825 C CA . SER A 1 112 ? 24.987 12.237 -15.004 1.00 43.94 112 SER A CA 1
ATOM 826 C C . SER A 1 112 ? 26.204 12.222 -14.076 1.00 43.94 112 SER A C 1
ATOM 828 O O . SER A 1 112 ? 26.592 13.248 -13.527 1.00 43.94 112 SER A O 1
ATOM 830 N N . ILE A 1 113 ? 26.803 11.048 -13.860 1.00 53.59 113 ILE A N 1
ATOM 831 C CA . ILE A 1 113 ? 28.202 10.995 -13.427 1.00 53.59 113 ILE A CA 1
ATOM 832 C C . ILE A 1 113 ? 29.013 11.010 -14.720 1.00 53.59 113 ILE A C 1
ATOM 834 O O . ILE A 1 113 ? 29.413 9.980 -15.257 1.00 53.59 113 ILE A O 1
ATOM 838 N N . GLN A 1 114 ? 29.193 12.219 -15.254 1.00 45.91 114 GLN A N 1
ATOM 839 C CA . GLN A 1 114 ? 30.371 12.520 -16.052 1.00 45.91 114 GLN A CA 1
ATOM 840 C C . GLN A 1 114 ? 31.567 12.368 -15.108 1.00 45.91 114 GLN A C 1
ATOM 842 O O . GLN A 1 114 ? 31.929 13.300 -14.399 1.00 45.91 114 GLN A O 1
ATOM 847 N N . LEU A 1 115 ? 32.154 11.173 -15.064 1.00 47.88 115 LEU A N 1
ATOM 848 C CA . LEU A 1 115 ? 33.578 11.060 -14.775 1.00 47.88 115 LEU A CA 1
ATOM 849 C C . LEU A 1 115 ? 34.292 11.529 -16.045 1.00 47.88 115 LEU A C 1
ATOM 851 O O . LEU A 1 115 ? 34.542 10.738 -16.954 1.00 47.88 115 LEU A O 1
ATOM 855 N N . GLY A 1 116 ? 34.473 12.846 -16.130 1.00 42.12 116 GLY A N 1
ATOM 856 C CA . GLY A 1 116 ? 35.532 13.471 -16.915 1.00 42.12 116 GLY A CA 1
ATOM 857 C C . GLY A 1 116 ? 36.764 13.632 -16.041 1.00 42.12 116 GLY A C 1
ATOM 858 O O . GLY A 1 116 ? 36.576 13.894 -14.831 1.00 42.12 116 GLY A O 1
#

Foldseek 3Di:
DDDDDDDDDDDDDPDDPPDQLQQLLVVLLVVLVVCLCVVLVVCVVVPQHSQQQLLVQLCVPDPPCVSVDGDDDPVSNVSSSVSSSVVSSVRSSVVRNCCCPVVVHDPVPPPPPPPD